Protein AF-A0A9W6CSR5-F1 (afdb_monomer_lite)

Secondary structure (DSSP, 8-state):
-PPPPPS--TT--PPPPP-----------------PPP-------PPPS--TTGGG---------HHHHHHHHHHHHHHT--HHHHHHHHHHHHHHHTTPPPHHHHHHHHT-

Foldseek 3Di:
DDDDDDPDDPPPPDDDDDDDDDDDDDDDDDDDDDDDPDPPDPPPPPDDDDDDPCPPPDDDDDDDDPVVVVVLVVVCVVVVHDSVVVVLVVVQCVQVVVVHDGPVVVVVVVVD

Organism: Xanthobacter flavus (NCBI:txid281)

pLDDT: mean 73.79, std 20.31, range [41.03, 98.19]

Sequence (112 aa):
MSRRPSIFDASDFATVPQKAPAAQKTKPVPAPAPVLPAAEDARVVESAAPAKGEGDMFRTSLYLPHAVHDVLREIAHVERKKVHDLLREGIDHVLTSRLHPSIDEITRKDKA

Radius of gyration: 28.21 Å; chains: 1; bounding box: 74×70×40 Å

Structure (mmCIF, N/CA/C/O backbone):
data_AF-A0A9W6CSR5-F1
#
_entry.id   AF-A0A9W6CSR5-F1
#
loop_
_atom_site.group_PDB
_atom_site.id
_atom_site.type_symbol
_atom_site.label_atom_id
_atom_site.label_alt_id
_atom_site.label_comp_id
_atom_site.label_asym_id
_atom_site.label_entity_id
_atom_site.label_seq_id
_atom_site.pdbx_PDB_ins_code
_atom_site.Cartn_x
_atom_site.Cartn_y
_atom_site.Cartn_z
_atom_site.occupancy
_atom_site.B_iso_or_equiv
_atom_site.auth_seq_id
_atom_site.auth_comp_id
_atom_site.auth_asym_id
_atom_site.auth_atom_id
_atom_site.pdbx_PDB_model_num
ATOM 1 N N . MET A 1 1 ? -17.804 -36.191 21.929 1.00 41.03 1 MET A N 1
ATOM 2 C CA . MET A 1 1 ? -17.081 -35.026 21.373 1.00 41.03 1 MET A CA 1
ATOM 3 C C . MET A 1 1 ? -18.109 -34.029 20.866 1.00 41.03 1 MET A C 1
ATOM 5 O O . MET A 1 1 ? -18.982 -34.397 20.090 1.00 41.03 1 MET A O 1
ATOM 9 N N . SER A 1 2 ? -18.076 -32.832 21.445 1.00 51.03 2 SER A N 1
ATOM 10 C CA . SER A 1 2 ? -19.133 -31.820 21.464 1.00 51.03 2 SER A CA 1
ATOM 11 C C . SER A 1 2 ? -19.460 -31.218 20.095 1.00 51.03 2 SER A C 1
ATOM 13 O O . SER A 1 2 ? -18.566 -30.762 19.386 1.00 51.03 2 SER A O 1
ATOM 15 N N . ARG A 1 3 ? -20.755 -31.135 19.766 1.00 60.22 3 ARG A N 1
ATOM 16 C CA . ARG A 1 3 ? -21.269 -30.240 18.720 1.00 60.22 3 ARG A CA 1
ATOM 17 C C . ARG A 1 3 ? -21.298 -28.823 19.300 1.00 60.22 3 ARG A C 1
ATOM 19 O O . ARG A 1 3 ? -21.878 -28.617 20.362 1.00 60.22 3 ARG A O 1
ATOM 26 N N . ARG A 1 4 ? -20.636 -27.865 18.647 1.00 6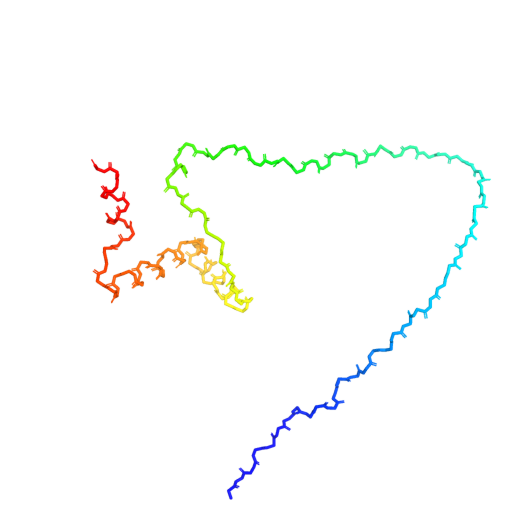1.66 4 ARG A N 1
ATOM 27 C CA . ARG A 1 4 ? -20.729 -26.439 19.003 1.00 61.66 4 ARG A CA 1
ATOM 28 C C . ARG A 1 4 ? -22.140 -25.940 18.645 1.00 61.66 4 ARG A C 1
ATOM 30 O O . ARG A 1 4 ? -22.545 -26.172 17.508 1.00 61.66 4 ARG A O 1
ATOM 37 N N . PRO A 1 5 ? -22.887 -25.285 19.549 1.00 60.12 5 PRO A N 1
ATOM 38 C CA . PRO A 1 5 ? -24.170 -24.689 19.194 1.00 60.12 5 PRO A CA 1
ATOM 39 C C . PRO A 1 5 ? -23.940 -23.430 18.343 1.00 60.12 5 PRO A C 1
ATOM 41 O O . PRO A 1 5 ? -23.224 -22.517 18.754 1.00 60.12 5 PRO A O 1
ATOM 44 N N . SER A 1 6 ? -24.513 -23.404 17.137 1.00 65.88 6 SER A N 1
ATOM 45 C CA . SER A 1 6 ? -24.610 -22.214 16.287 1.00 65.88 6 SER A CA 1
ATOM 46 C C . SER A 1 6 ? -25.660 -21.272 16.870 1.00 65.88 6 SER A C 1
ATOM 48 O O . SER A 1 6 ? -26.807 -21.668 17.049 1.00 65.88 6 SER A O 1
ATOM 50 N N . ILE A 1 7 ? -25.264 -20.036 17.171 1.00 63.94 7 ILE A N 1
ATOM 51 C CA . ILE A 1 7 ? -26.121 -19.036 17.826 1.00 63.94 7 ILE A CA 1
ATOM 52 C C . ILE A 1 7 ? -26.993 -18.238 16.842 1.00 63.94 7 ILE A C 1
ATOM 54 O O . ILE A 1 7 ? -27.848 -17.475 17.269 1.00 63.94 7 ILE A O 1
ATOM 58 N N . PHE A 1 8 ? -26.798 -18.433 15.537 1.00 50.62 8 PHE A N 1
ATOM 59 C CA . PHE A 1 8 ? -27.626 -17.844 14.489 1.00 50.62 8 PHE A CA 1
ATOM 60 C C . PHE A 1 8 ? -28.406 -18.956 13.797 1.00 50.62 8 PHE A C 1
ATOM 62 O O . PHE A 1 8 ? -27.830 -19.758 13.060 1.00 50.62 8 PHE A O 1
ATOM 69 N N . ASP A 1 9 ? -29.700 -19.020 14.093 1.00 59.94 9 ASP A N 1
ATOM 70 C CA . ASP A 1 9 ? -30.658 -19.859 13.387 1.00 59.94 9 ASP A CA 1
ATOM 71 C C . ASP A 1 9 ? -31.163 -19.100 12.151 1.00 59.94 9 ASP A C 1
ATOM 73 O O . ASP A 1 9 ? -31.376 -17.888 12.190 1.00 59.94 9 ASP A O 1
ATOM 77 N N . ALA A 1 10 ? -31.344 -19.793 11.028 1.00 59.97 10 ALA A N 1
ATOM 78 C CA . ALA A 1 10 ? -31.695 -19.198 9.731 1.00 59.97 10 ALA A CA 1
ATOM 79 C C . ALA A 1 10 ? -33.152 -18.678 9.652 1.00 59.97 10 ALA A C 1
ATOM 81 O O . ALA A 1 10 ? -33.674 -18.438 8.563 1.00 59.97 10 ALA A O 1
ATOM 82 N N . SER A 1 11 ? -33.796 -18.499 10.804 1.00 59.66 11 SER A N 1
ATOM 83 C CA . SER A 1 11 ? -35.218 -18.197 10.976 1.00 59.66 11 SER A CA 1
ATOM 84 C C . SER A 1 11 ? -35.491 -16.724 11.325 1.00 59.66 11 SER A C 1
ATOM 86 O O . SER A 1 11 ? -36.644 -16.303 11.298 1.00 59.66 11 SER A O 1
ATOM 88 N N . ASP A 1 12 ? -34.456 -15.924 11.614 1.00 59.22 12 ASP A N 1
ATOM 89 C CA . ASP A 1 12 ? -34.599 -14.527 12.072 1.00 59.22 12 ASP A CA 1
ATOM 90 C C . ASP A 1 12 ? -34.800 -13.488 10.951 1.00 59.22 12 ASP A C 1
ATOM 92 O O . ASP A 1 12 ? -35.043 -12.308 11.219 1.00 59.22 12 ASP A O 1
ATOM 96 N N . PHE A 1 13 ? -34.746 -13.884 9.676 1.00 55.88 13 PHE A N 1
ATOM 97 C CA . PHE A 1 13 ? -35.050 -12.962 8.580 1.00 55.88 13 PHE A CA 1
ATOM 98 C C . PHE A 1 13 ? -36.563 -12.839 8.387 1.00 55.88 13 PHE A C 1
ATOM 100 O O . PHE A 1 13 ? -37.183 -13.532 7.579 1.00 55.88 13 PHE A O 1
ATOM 107 N N . ALA A 1 14 ? -37.159 -11.912 9.136 1.00 51.59 14 ALA A N 1
ATOM 108 C CA . ALA A 1 14 ? -38.523 -11.461 8.916 1.00 51.59 14 ALA A CA 1
ATOM 109 C C . ALA A 1 14 ? -38.711 -11.008 7.454 1.00 51.59 14 ALA A C 1
ATOM 111 O O . ALA A 1 14 ? -38.059 -10.086 6.962 1.00 51.59 14 ALA A O 1
ATOM 112 N N . THR A 1 15 ? -39.633 -11.677 6.762 1.00 54.03 15 THR A N 1
ATOM 113 C CA . THR A 1 15 ? -40.110 -11.316 5.424 1.00 54.03 15 THR A CA 1
ATOM 114 C C . THR A 1 15 ? -40.771 -9.938 5.464 1.00 54.03 15 THR A C 1
ATOM 116 O O . THR A 1 15 ? -41.778 -9.744 6.143 1.00 54.03 15 THR A O 1
ATOM 119 N N . VAL A 1 16 ? -40.227 -8.982 4.710 1.00 59.47 16 VAL A N 1
ATOM 120 C CA . VAL A 1 16 ? -40.882 -7.691 4.457 1.00 59.47 16 VAL A CA 1
ATOM 121 C C . VAL A 1 16 ? -41.947 -7.895 3.370 1.00 59.47 16 VAL A C 1
ATOM 123 O O . VAL A 1 16 ? -41.612 -8.383 2.289 1.00 59.47 16 VAL A O 1
ATOM 126 N N . PRO A 1 17 ? -43.224 -7.536 3.597 1.00 49.69 17 PRO A N 1
ATOM 127 C CA . PRO A 1 17 ? -44.255 -7.683 2.578 1.00 49.69 17 PRO A CA 1
ATOM 128 C C . PRO A 1 17 ? -44.126 -6.596 1.499 1.00 49.69 17 PRO A C 1
ATOM 130 O O . PRO A 1 17 ? -44.117 -5.399 1.793 1.00 49.69 17 PRO A O 1
ATOM 133 N N . GLN A 1 18 ? -44.077 -7.011 0.230 1.00 55.56 18 GLN A N 1
ATOM 134 C CA . GLN A 1 18 ? -44.297 -6.118 -0.910 1.00 55.56 18 GLN A CA 1
ATOM 135 C C . GLN A 1 18 ? -45.738 -5.595 -0.902 1.00 55.56 18 GLN A C 1
ATOM 137 O O . GLN A 1 18 ? -46.688 -6.374 -0.829 1.00 55.56 18 GLN A O 1
ATOM 142 N N . LYS A 1 19 ? -45.903 -4.280 -1.083 1.00 43.44 19 LYS A N 1
ATOM 143 C CA . LYS A 1 19 ? -47.181 -3.663 -1.452 1.00 43.44 19 LYS A CA 1
ATOM 144 C C . LYS A 1 19 ? -46.993 -2.721 -2.643 1.00 43.44 19 LYS A C 1
ATOM 146 O O . LYS A 1 19 ? -46.382 -1.667 -2.523 1.00 43.44 19 LYS A O 1
ATOM 151 N N . ALA A 1 20 ? -47.592 -3.097 -3.764 1.00 48.81 20 ALA A N 1
ATOM 152 C CA . ALA A 1 20 ? -48.073 -2.219 -4.835 1.00 48.81 20 ALA A CA 1
ATOM 153 C C . ALA A 1 20 ? -49.594 -2.492 -4.975 1.00 48.81 20 ALA A C 1
ATOM 155 O O . ALA A 1 20 ? -50.005 -3.553 -4.495 1.00 48.81 20 ALA A O 1
ATOM 156 N N . PRO A 1 21 ? -50.463 -1.655 -5.598 1.00 53.06 21 PRO A N 1
ATOM 157 C CA . PRO A 1 21 ? -50.227 -0.499 -6.480 1.00 53.06 21 PRO A CA 1
ATOM 158 C C . PRO A 1 21 ? -51.201 0.704 -6.232 1.00 53.06 21 PRO A C 1
ATOM 160 O O . PRO A 1 21 ? -51.940 0.721 -5.252 1.00 53.06 21 PRO A O 1
ATOM 163 N N . ALA A 1 22 ? -51.230 1.656 -7.184 1.00 42.12 22 ALA A N 1
ATOM 164 C CA . ALA A 1 22 ? -52.400 2.405 -7.702 1.00 42.12 22 ALA A CA 1
ATOM 165 C C . ALA A 1 22 ? -52.403 3.950 -7.589 1.00 42.12 22 ALA A C 1
ATOM 167 O O . ALA A 1 22 ? -52.197 4.555 -6.543 1.00 42.12 22 ALA A O 1
ATOM 168 N N . ALA A 1 23 ? -52.687 4.546 -8.752 1.00 49.84 23 ALA A N 1
ATOM 169 C CA . ALA A 1 23 ? -52.757 5.954 -9.123 1.00 49.84 23 ALA A CA 1
ATOM 170 C C . ALA A 1 23 ? -53.810 6.796 -8.385 1.00 49.84 23 ALA A C 1
ATOM 172 O O . ALA A 1 23 ? -54.874 6.285 -8.052 1.00 49.84 23 ALA A O 1
ATOM 173 N N . GLN A 1 24 ? -53.586 8.117 -8.323 1.00 49.22 24 GLN A N 1
ATOM 174 C CA . GLN A 1 24 ? -54.645 9.131 -8.235 1.00 49.22 24 GLN A CA 1
ATOM 175 C C . GLN A 1 24 ? -54.258 10.403 -9.021 1.00 49.22 24 GLN A C 1
ATOM 177 O O . GLN A 1 24 ? -53.230 11.030 -8.776 1.00 49.22 24 GLN A O 1
ATOM 182 N N . LYS A 1 25 ? -55.096 10.744 -10.012 1.00 49.12 25 LYS A N 1
ATOM 183 C CA . LYS A 1 25 ? -55.144 12.017 -10.756 1.00 49.12 25 LYS A CA 1
ATOM 184 C C . LYS A 1 25 ? -55.973 13.037 -9.956 1.00 49.12 25 LYS A C 1
ATOM 186 O O . LYS A 1 25 ? -56.964 12.605 -9.389 1.00 49.12 25 LYS A O 1
ATOM 191 N N . THR A 1 26 ? -55.632 14.336 -10.019 1.00 41.72 26 THR A N 1
ATOM 192 C CA . THR A 1 26 ? -56.475 15.502 -10.438 1.00 41.72 26 THR A CA 1
ATOM 193 C C . THR A 1 26 ? -55.930 16.839 -9.896 1.00 41.72 26 THR A C 1
ATOM 195 O O . THR A 1 26 ? -55.694 16.969 -8.701 1.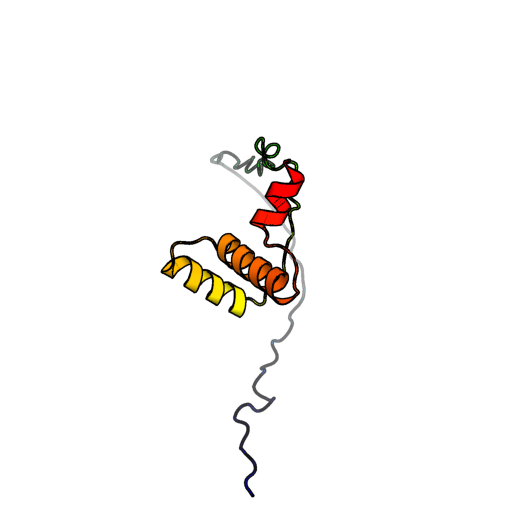00 41.72 26 THR A O 1
ATOM 198 N N . LYS A 1 27 ? -55.773 17.845 -10.776 1.00 46.44 27 LYS A N 1
ATOM 199 C CA . LYS A 1 27 ? -55.652 19.292 -10.453 1.00 46.44 27 LYS A CA 1
ATOM 200 C C . LYS A 1 27 ? -57.061 19.884 -10.190 1.00 46.44 27 LYS A C 1
ATOM 202 O O . LYS A 1 27 ? -58.009 19.311 -10.729 1.00 46.44 27 LYS A O 1
ATOM 207 N N . PRO A 1 28 ? -57.230 21.004 -9.445 1.00 42.84 28 PRO A N 1
ATOM 208 C CA . PRO A 1 28 ? -57.172 22.353 -10.049 1.00 42.84 28 PRO A CA 1
ATOM 209 C C . PRO A 1 28 ? -56.547 23.469 -9.161 1.00 42.84 28 PRO A C 1
ATOM 211 O O . PRO A 1 28 ? -56.230 23.271 -7.997 1.00 42.84 28 PRO A O 1
ATOM 214 N N . VAL A 1 29 ? -56.342 24.634 -9.787 1.00 51.91 29 VAL A N 1
ATOM 215 C CA . VAL A 1 29 ? -55.588 25.870 -9.426 1.00 51.91 29 VAL A CA 1
ATOM 216 C C . VAL A 1 29 ? -56.595 26.952 -8.921 1.00 51.91 29 VAL A C 1
ATOM 218 O O . VAL A 1 29 ? -57.734 26.863 -9.388 1.00 51.91 29 VAL A O 1
ATOM 221 N N . PRO A 1 30 ? -56.299 27.927 -8.003 1.00 54.12 30 PRO A N 1
ATOM 222 C CA . PRO A 1 30 ? -55.574 29.181 -8.323 1.00 54.12 30 PRO A CA 1
ATOM 223 C C . PRO A 1 30 ? -54.620 29.797 -7.258 1.00 54.12 30 PRO A C 1
ATOM 225 O O . PRO A 1 30 ? -54.612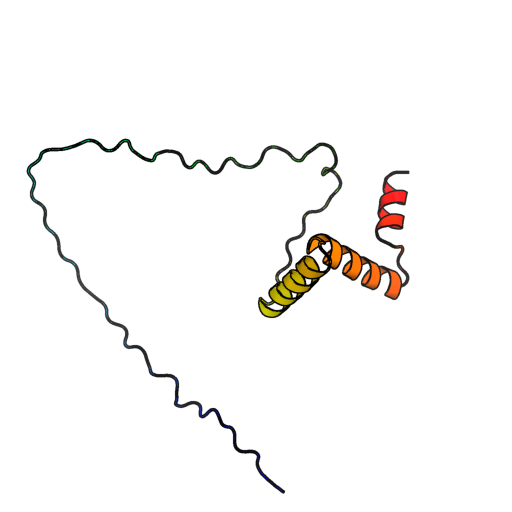 29.433 -6.091 1.00 54.12 30 PRO A O 1
ATOM 228 N N . ALA A 1 31 ? -53.794 30.719 -7.777 1.00 52.34 31 ALA A N 1
ATOM 229 C CA . ALA A 1 31 ? -52.597 31.457 -7.307 1.00 52.34 31 ALA A CA 1
ATOM 230 C C . ALA A 1 31 ? -52.810 32.404 -6.073 1.00 52.34 31 ALA A C 1
ATOM 232 O O . ALA A 1 31 ? -53.971 32.555 -5.699 1.00 52.34 31 ALA A O 1
ATOM 233 N N . PRO A 1 32 ? -51.794 33.094 -5.457 1.00 52.66 32 PRO A N 1
ATOM 234 C CA . PRO A 1 32 ? -50.559 33.658 -6.044 1.00 52.66 32 PRO A CA 1
ATOM 235 C C . PRO A 1 32 ? -49.219 33.465 -5.279 1.00 52.66 32 PRO A C 1
ATOM 237 O O . PRO A 1 32 ? -49.160 33.006 -4.146 1.00 52.66 32 PRO A O 1
ATOM 240 N N . ALA A 1 33 ? -48.135 33.802 -5.989 1.00 54.59 33 ALA A N 1
ATOM 241 C CA . ALA A 1 33 ? -46.710 33.569 -5.722 1.00 54.59 33 ALA A CA 1
ATOM 242 C C . ALA A 1 33 ? -46.116 34.267 -4.472 1.00 54.59 33 ALA A C 1
ATOM 244 O O . ALA A 1 33 ? -46.641 35.280 -4.013 1.00 54.59 33 ALA A O 1
ATOM 245 N N . PRO A 1 34 ? -44.946 33.793 -3.998 1.00 52.44 34 PRO A N 1
ATOM 246 C CA . PRO A 1 34 ? -43.716 34.507 -4.358 1.00 52.44 34 PRO A CA 1
ATOM 247 C C . PRO A 1 34 ? -42.693 33.611 -5.075 1.00 52.44 34 PRO A C 1
ATOM 249 O O . PRO A 1 34 ? -42.457 32.460 -4.716 1.00 52.44 34 PRO A O 1
ATOM 252 N N . VAL A 1 35 ? -42.098 34.175 -6.124 1.00 57.72 35 VAL A N 1
ATOM 253 C CA . VAL A 1 35 ? -40.995 33.627 -6.919 1.00 57.72 35 VAL A CA 1
ATOM 254 C C . VAL A 1 35 ? -39.777 33.347 -6.035 1.00 57.72 35 VAL A C 1
ATOM 256 O O . VAL A 1 35 ? -39.143 34.268 -5.527 1.00 57.72 35 VAL A O 1
ATOM 259 N N . LEU A 1 36 ? -39.436 32.069 -5.880 1.00 55.28 36 LEU A N 1
ATOM 260 C CA . LEU A 1 36 ? -38.104 31.645 -5.460 1.00 55.28 36 LEU A CA 1
ATOM 261 C C . LEU A 1 36 ? -37.220 31.618 -6.716 1.00 55.28 36 LEU A C 1
ATOM 263 O O . LEU A 1 36 ? -37.654 31.048 -7.722 1.00 55.28 36 LEU A O 1
ATOM 267 N N . PRO A 1 37 ? -36.019 32.225 -6.709 1.00 48.59 37 PRO A N 1
ATOM 268 C CA . PRO A 1 37 ? -35.102 32.082 -7.827 1.00 48.59 37 PRO A CA 1
ATOM 269 C C . PRO A 1 37 ? -34.735 30.605 -7.964 1.00 48.59 37 PRO A C 1
ATOM 271 O O . PRO A 1 37 ? -34.339 29.948 -7.000 1.00 48.59 37 PRO A O 1
ATOM 274 N N . ALA A 1 38 ? -34.939 30.097 -9.175 1.00 45.12 38 ALA A N 1
ATOM 275 C CA . ALA A 1 38 ? -34.594 28.755 -9.582 1.00 45.12 38 ALA A CA 1
ATOM 276 C C . ALA A 1 38 ? -33.131 28.463 -9.220 1.00 45.12 38 ALA A C 1
ATOM 278 O O . ALA A 1 38 ? -32.219 29.175 -9.638 1.00 45.12 38 ALA A O 1
ATOM 279 N N . ALA A 1 39 ? -32.920 27.413 -8.428 1.00 56.81 39 ALA A N 1
ATOM 280 C CA . ALA A 1 39 ? -31.619 26.787 -8.256 1.00 56.81 39 ALA A CA 1
ATOM 281 C C . ALA A 1 39 ? -31.292 26.017 -9.545 1.00 56.81 39 ALA A C 1
ATOM 283 O O . ALA A 1 39 ? -31.376 24.792 -9.598 1.00 56.81 39 ALA A O 1
ATOM 284 N N . GLU A 1 40 ? -31.003 26.758 -10.609 1.00 52.56 40 GLU A N 1
ATOM 285 C CA . GLU A 1 40 ? -30.411 26.233 -11.829 1.00 52.56 40 GLU A CA 1
ATOM 286 C C . GLU A 1 40 ? -28.891 26.411 -11.754 1.00 52.56 40 GLU A C 1
ATOM 288 O O . GLU A 1 40 ? -28.383 27.420 -11.272 1.00 52.56 40 GLU A O 1
ATOM 293 N N . ASP A 1 41 ? -28.187 25.390 -12.238 1.00 57.16 41 ASP A N 1
ATOM 294 C CA . ASP A 1 41 ? -26.735 25.307 -12.401 1.00 57.16 41 ASP A CA 1
ATOM 295 C C . ASP A 1 41 ? -25.880 25.025 -11.151 1.00 57.16 41 ASP A C 1
ATOM 297 O O . ASP A 1 41 ? -24.866 25.667 -10.887 1.00 57.16 41 ASP A O 1
ATOM 301 N N . ALA A 1 42 ? -26.144 23.886 -10.500 1.00 58.09 42 ALA A N 1
ATOM 302 C CA . ALA A 1 42 ? -25.041 23.057 -10.000 1.00 58.09 42 ALA A CA 1
ATOM 303 C C . ALA A 1 42 ? -24.420 22.279 -11.178 1.00 58.09 42 ALA A C 1
ATOM 305 O O . ALA A 1 42 ? -24.545 21.056 -11.272 1.00 58.09 42 ALA A O 1
ATOM 306 N N . ARG A 1 43 ? -23.778 22.985 -12.121 1.00 53.94 43 ARG A N 1
ATOM 307 C CA . ARG A 1 43 ? -22.928 22.315 -13.114 1.00 53.94 43 ARG A CA 1
ATOM 308 C C . ARG A 1 43 ? -21.735 21.747 -12.368 1.00 53.94 43 ARG A C 1
ATOM 310 O O . ARG A 1 43 ? -20.919 22.494 -11.832 1.00 53.94 43 ARG A O 1
ATOM 317 N N . VAL A 1 44 ? -21.637 20.423 -12.342 1.00 58.19 44 VAL A N 1
ATOM 318 C CA . VAL A 1 44 ? -20.381 19.748 -12.028 1.00 58.19 44 VAL A CA 1
ATOM 319 C C . VAL A 1 44 ? -19.393 20.208 -13.092 1.00 58.19 44 VAL A C 1
ATOM 321 O O . VAL A 1 44 ? -19.490 19.815 -14.252 1.00 58.19 44 VAL A O 1
ATOM 324 N N . VAL A 1 45 ? -18.503 21.123 -12.710 1.00 57.59 45 VAL A N 1
ATOM 325 C CA . VAL A 1 45 ? -17.390 21.547 -13.552 1.00 57.59 45 VAL A CA 1
ATOM 326 C C . VAL A 1 45 ? -16.516 20.316 -13.742 1.00 57.59 45 VAL A C 1
ATOM 328 O O . VAL A 1 45 ? -15.849 19.862 -12.810 1.00 57.59 45 VAL A O 1
ATOM 331 N N . GLU A 1 46 ? -16.581 19.738 -14.937 1.00 64.12 46 GLU A N 1
ATOM 332 C CA . GLU A 1 46 ? -15.663 18.694 -15.365 1.00 64.12 46 GLU A CA 1
ATOM 333 C C . GLU A 1 46 ? -14.245 19.245 -15.192 1.00 64.12 46 GLU A C 1
ATOM 335 O O . GLU A 1 46 ? -13.906 20.322 -15.690 1.00 64.12 46 GLU A O 1
ATOM 340 N N . SER A 1 47 ? -13.469 18.584 -14.333 1.00 60.22 47 SER A N 1
ATOM 341 C CA . SER A 1 47 ? -12.194 19.118 -13.870 1.00 60.22 47 SER A CA 1
ATOM 342 C C . SER A 1 47 ? -11.253 19.301 -15.057 1.00 60.22 47 SER A C 1
ATOM 344 O O . SER A 1 47 ? -11.043 18.380 -15.843 1.00 60.22 47 SER A O 1
ATOM 346 N N . ALA A 1 48 ? -10.726 20.521 -15.173 1.00 62.84 48 ALA A N 1
ATOM 347 C CA . ALA A 1 48 ? -9.819 20.948 -16.224 1.00 62.84 48 ALA A CA 1
ATOM 348 C C . ALA A 1 48 ? -8.617 20.003 -16.374 1.00 62.84 48 ALA A C 1
ATOM 350 O O . ALA A 1 48 ? -8.207 19.342 -15.419 1.00 62.84 48 ALA A O 1
ATOM 351 N N . ALA A 1 49 ? -8.077 19.979 -17.596 1.00 66.62 49 ALA A N 1
ATOM 352 C CA . ALA A 1 49 ? -6.962 19.153 -18.045 1.00 66.62 49 ALA A CA 1
ATOM 353 C C . ALA A 1 49 ? -5.863 18.955 -16.979 1.00 66.62 49 ALA A C 1
ATOM 355 O O . ALA A 1 49 ? -5.545 19.899 -16.246 1.00 66.62 49 ALA A O 1
ATOM 356 N N . PRO A 1 50 ? -5.264 17.749 -16.914 1.00 57.16 50 PRO A N 1
ATOM 357 C CA . PRO A 1 50 ? -4.313 17.394 -15.873 1.00 57.16 50 PRO A CA 1
ATOM 358 C C . PRO A 1 50 ? -3.186 18.421 -15.753 1.00 57.16 50 PRO A C 1
ATOM 360 O O . PRO A 1 50 ? -2.635 18.889 -16.754 1.00 57.16 50 PRO A O 1
ATOM 363 N N . ALA A 1 51 ? -2.828 18.750 -14.511 1.00 62.41 51 ALA A N 1
ATOM 364 C CA . ALA A 1 51 ? -1.702 19.623 -14.224 1.00 62.41 51 ALA A CA 1
ATOM 365 C C . ALA A 1 51 ? -0.427 19.085 -14.901 1.00 62.41 51 ALA A C 1
ATOM 367 O O . ALA A 1 51 ? -0.200 17.876 -14.992 1.00 62.41 51 ALA A O 1
ATOM 368 N N . LYS A 1 52 ? 0.404 20.005 -15.403 1.00 53.34 52 LYS A N 1
ATOM 369 C CA . LYS A 1 52 ? 1.635 19.716 -16.151 1.00 53.34 52 LYS A CA 1
ATOM 370 C C . LYS A 1 52 ? 2.559 18.805 -15.325 1.00 53.34 52 LYS A C 1
ATOM 372 O O . LYS A 1 52 ? 3.249 19.279 -14.430 1.00 53.34 52 LYS A O 1
ATOM 377 N N . GLY A 1 53 ? 2.539 17.505 -15.624 1.00 57.31 53 GLY A N 1
ATOM 378 C CA . GLY A 1 53 ? 3.259 16.463 -14.880 1.00 57.31 53 GLY A CA 1
ATOM 379 C C . GLY A 1 53 ? 2.493 15.142 -14.728 1.00 57.31 53 GLY A C 1
ATOM 380 O O . GLY A 1 53 ? 3.122 14.113 -14.517 1.00 57.31 53 GLY A O 1
ATOM 381 N N . GLU A 1 54 ? 1.168 15.144 -14.904 1.00 55.56 54 GLU A N 1
ATOM 382 C CA . GLU A 1 54 ? 0.335 13.924 -14.859 1.00 55.56 54 GLU A CA 1
ATOM 383 C C . GLU A 1 54 ? 0.378 13.101 -16.161 1.00 55.56 54 GLU A C 1
ATOM 385 O O . GLU A 1 54 ? -0.186 12.014 -16.225 1.00 55.56 54 GLU A O 1
ATOM 390 N N . GLY A 1 55 ? 0.998 13.625 -17.225 1.00 57.44 55 GLY A N 1
ATOM 391 C CA . GLY A 1 55 ? 0.944 13.025 -18.566 1.00 57.44 55 GLY A CA 1
ATOM 392 C C . GLY A 1 55 ? 1.558 11.626 -18.669 1.00 57.44 55 GLY A C 1
ATOM 393 O O . GLY A 1 55 ? 1.324 10.947 -19.661 1.00 57.44 55 GLY A O 1
ATOM 394 N N . ASP A 1 56 ? 2.302 11.208 -17.645 1.00 70.69 56 ASP A N 1
ATOM 395 C CA . ASP A 1 56 ? 2.984 9.915 -17.564 1.00 70.69 56 ASP A CA 1
ATOM 396 C C . ASP A 1 56 ? 2.471 9.043 -16.397 1.00 70.69 56 ASP A C 1
ATOM 398 O O . ASP A 1 56 ? 3.097 8.066 -15.999 1.00 70.69 56 ASP A O 1
ATOM 402 N N . MET A 1 57 ? 1.331 9.404 -15.792 1.00 77.19 57 MET A N 1
ATOM 403 C CA . MET A 1 57 ? 0.705 8.607 -14.734 1.00 77.19 57 MET A CA 1
ATOM 404 C C . MET A 1 57 ? -0.534 7.876 -15.243 1.00 77.19 57 MET A C 1
ATOM 406 O O . MET A 1 57 ? -1.484 8.474 -15.747 1.00 77.19 57 MET A O 1
ATOM 410 N N . PHE A 1 58 ? -0.556 6.558 -15.043 1.00 84.62 58 PHE A N 1
ATOM 411 C CA . PHE A 1 58 ? -1.721 5.738 -15.349 1.00 84.62 58 PHE A CA 1
ATOM 412 C C . PHE A 1 58 ? -2.695 5.705 -14.162 1.00 84.62 58 PHE A C 1
ATOM 414 O O . PHE A 1 58 ? -2.424 5.102 -13.119 1.00 84.62 58 PHE A O 1
ATOM 421 N N . ARG A 1 59 ? -3.864 6.339 -14.314 1.00 87.62 59 ARG A N 1
ATOM 422 C CA . ARG A 1 59 ? -4.910 6.343 -13.283 1.00 87.62 59 ARG A CA 1
ATOM 423 C C . ARG A 1 59 ? -5.608 4.986 -13.225 1.00 87.62 59 ARG A C 1
ATOM 425 O O . ARG A 1 59 ? -6.334 4.615 -14.141 1.00 87.62 59 ARG A O 1
ATOM 432 N N . THR A 1 60 ? -5.457 4.295 -12.099 1.00 88.06 60 THR A N 1
ATOM 433 C CA . THR A 1 60 ? -6.131 3.014 -11.842 1.00 88.06 60 THR A CA 1
ATOM 434 C C . THR A 1 60 ? -7.151 3.155 -10.718 1.00 88.06 60 THR A C 1
ATOM 436 O O . THR A 1 60 ? -6.858 3.734 -9.672 1.00 88.06 60 THR A O 1
ATOM 439 N N . SER A 1 61 ? -8.351 2.611 -10.920 1.00 89.19 61 SER A N 1
ATOM 440 C CA . SER A 1 61 ? -9.367 2.457 -9.873 1.00 89.19 61 SER A CA 1
ATOM 441 C C . SER A 1 61 ? -9.332 1.031 -9.326 1.00 89.19 61 SER A C 1
ATOM 443 O O . SER A 1 61 ? -9.366 0.076 -10.096 1.00 89.19 61 SER A O 1
ATOM 445 N N . LEU A 1 62 ? -9.273 0.890 -8.000 1.00 91.69 62 LEU A N 1
ATOM 446 C CA . LEU A 1 62 ? -9.261 -0.399 -7.310 1.00 91.69 62 LEU A CA 1
ATOM 447 C C . LEU A 1 62 ? -10.512 -0.532 -6.438 1.00 91.69 62 LEU A C 1
ATOM 449 O O . LEU A 1 62 ? -10.858 0.392 -5.702 1.00 91.69 62 LEU A O 1
ATOM 453 N N . TYR A 1 63 ? -11.165 -1.690 -6.497 1.00 94.69 63 TYR A N 1
ATOM 454 C CA . TYR A 1 63 ? -12.267 -2.025 -5.601 1.00 94.69 63 TYR A CA 1
ATOM 455 C C . TYR A 1 63 ? -11.724 -2.754 -4.378 1.00 94.69 63 TYR A C 1
ATOM 457 O O . TYR A 1 63 ? -11.093 -3.803 -4.498 1.00 94.69 63 TYR A O 1
ATOM 465 N N . LEU A 1 64 ? -11.986 -2.195 -3.200 1.00 94.81 64 LEU A N 1
ATOM 466 C CA . LEU A 1 64 ? -11.606 -2.772 -1.918 1.00 94.81 64 LEU A CA 1
ATOM 467 C C . LEU A 1 64 ? -12.866 -3.075 -1.103 1.00 94.81 64 LEU A C 1
ATOM 469 O O . LEU A 1 64 ? -13.817 -2.290 -1.149 1.00 94.81 64 LEU A O 1
ATOM 473 N N . PRO A 1 65 ? -12.888 -4.167 -0.320 1.00 97.81 65 PRO A N 1
ATOM 474 C CA . PRO A 1 65 ? -13.915 -4.355 0.694 1.00 97.81 65 PRO A CA 1
ATOM 475 C C . PRO A 1 65 ? -13.949 -3.157 1.649 1.00 97.81 65 PRO A C 1
ATOM 477 O O . PRO A 1 65 ? -12.897 -2.666 2.063 1.00 97.81 65 PRO A O 1
ATOM 480 N N . HIS A 1 66 ? -15.147 -2.723 2.046 1.00 97.44 66 HIS A N 1
ATOM 481 C CA . HIS A 1 66 ? -15.323 -1.554 2.919 1.00 97.44 66 HIS A CA 1
ATOM 482 C C . HIS A 1 66 ? -14.492 -1.642 4.206 1.00 97.44 66 HIS A C 1
ATOM 484 O O . HIS A 1 66 ? -13.795 -0.692 4.544 1.00 97.44 66 HIS A O 1
ATOM 490 N N . ALA A 1 67 ? -14.471 -2.815 4.848 1.00 97.81 67 ALA A N 1
ATOM 491 C CA . ALA A 1 67 ? -13.689 -3.042 6.063 1.00 97.81 67 ALA A CA 1
ATOM 492 C C . ALA A 1 67 ? -12.181 -2.790 5.866 1.00 97.81 67 ALA A C 1
ATOM 494 O O . ALA A 1 67 ? -11.529 -2.238 6.744 1.00 97.81 67 ALA A O 1
ATOM 495 N N . VAL A 1 68 ? -11.624 -3.147 4.702 1.00 97.50 68 VAL A N 1
ATOM 496 C CA . VAL A 1 68 ? -10.206 -2.903 4.387 1.00 97.50 68 VAL A CA 1
ATOM 497 C C . VAL A 1 68 ? -9.957 -1.411 4.184 1.00 97.50 68 VAL A C 1
ATOM 499 O O . VAL A 1 68 ? -8.980 -0.871 4.696 1.00 97.50 68 VAL A O 1
ATOM 502 N N . HIS A 1 69 ? -10.854 -0.732 3.467 1.00 96.94 69 HIS A N 1
ATOM 503 C CA . HIS A 1 69 ? -10.756 0.709 3.253 1.00 96.94 69 HIS A CA 1
ATOM 504 C C . HIS A 1 69 ? -10.824 1.498 4.572 1.00 96.94 69 HIS A C 1
ATOM 506 O O . HIS A 1 69 ? -10.068 2.453 4.748 1.00 96.94 69 HIS A O 1
ATOM 512 N N . ASP A 1 70 ? -11.681 1.091 5.512 1.00 97.81 70 ASP A N 1
ATOM 513 C CA . ASP A 1 70 ? -11.797 1.752 6.815 1.00 97.81 70 ASP A CA 1
ATOM 514 C C . ASP A 1 70 ? -10.510 1.634 7.639 1.00 97.81 70 ASP A C 1
ATOM 516 O O . ASP A 1 70 ? -10.044 2.640 8.174 1.00 97.81 70 ASP A O 1
ATOM 520 N N . VAL A 1 71 ? -9.884 0.453 7.651 1.00 98.00 71 VAL A N 1
ATOM 521 C CA . VAL A 1 71 ? -8.587 0.236 8.314 1.00 98.00 71 VAL A CA 1
ATOM 522 C C . VAL A 1 71 ? -7.481 1.058 7.648 1.00 98.00 71 VAL A C 1
ATOM 524 O O . VAL A 1 71 ? -6.707 1.721 8.334 1.00 98.00 71 VAL A O 1
ATOM 527 N N . LEU A 1 72 ? -7.420 1.089 6.312 1.00 97.31 72 LEU A N 1
ATOM 528 C CA . LEU A 1 72 ? -6.445 1.922 5.596 1.00 97.31 72 LEU A CA 1
ATOM 529 C C . LEU A 1 72 ? -6.616 3.410 5.920 1.00 97.31 72 LEU A C 1
ATOM 531 O O . LEU A 1 72 ? -5.629 4.131 6.055 1.00 97.31 72 LEU A O 1
ATOM 535 N N . ARG A 1 73 ? -7.861 3.878 6.062 1.00 97.31 73 ARG A N 1
ATOM 536 C CA . ARG A 1 73 ? -8.152 5.264 6.442 1.00 97.31 73 ARG A CA 1
ATOM 537 C C . ARG A 1 73 ? -7.726 5.561 7.877 1.00 97.31 73 ARG A C 1
ATOM 539 O O . ARG A 1 73 ? -7.227 6.654 8.131 1.00 97.31 73 ARG A O 1
ATOM 546 N N . GLU A 1 74 ? -7.918 4.620 8.795 1.00 98.19 74 GLU A N 1
ATOM 547 C CA . GLU A 1 74 ? -7.454 4.746 10.178 1.00 98.19 74 GLU A CA 1
ATOM 548 C C . GLU A 1 74 ? -5.927 4.870 10.237 1.00 98.19 74 GLU A C 1
ATOM 550 O O . GLU A 1 74 ? -5.423 5.848 10.788 1.00 98.19 74 GLU A O 1
ATOM 555 N N . ILE A 1 75 ? -5.198 3.959 9.582 1.00 97.75 75 ILE A N 1
ATOM 556 C CA . ILE A 1 75 ? -3.727 3.995 9.504 1.00 97.75 75 ILE A CA 1
ATOM 557 C C . ILE A 1 75 ? -3.258 5.328 8.911 1.00 97.75 75 ILE A C 1
ATOM 559 O O . ILE A 1 75 ? -2.427 6.020 9.497 1.00 97.75 75 ILE A O 1
ATOM 563 N N . ALA A 1 76 ? -3.847 5.737 7.785 1.00 97.38 76 ALA A N 1
ATOM 564 C CA . ALA A 1 76 ? -3.526 6.999 7.127 1.00 97.38 76 ALA A CA 1
ATOM 565 C C . ALA A 1 76 ? -3.757 8.210 8.049 1.00 97.38 76 ALA A C 1
ATOM 567 O O . ALA A 1 76 ? -2.964 9.152 8.056 1.00 97.38 76 ALA A O 1
ATOM 568 N N . HIS A 1 77 ? -4.818 8.187 8.860 1.00 97.69 77 HIS A N 1
ATOM 569 C CA . HIS A 1 77 ? -5.103 9.252 9.815 1.00 97.69 77 HIS A CA 1
ATOM 570 C C . HIS A 1 77 ? -4.070 9.312 10.945 1.00 97.69 77 HIS A C 1
ATOM 572 O O . HIS A 1 77 ? -3.575 10.400 11.251 1.00 97.69 77 HIS A O 1
ATOM 578 N N . VAL A 1 78 ? -3.728 8.158 11.528 1.00 98.06 78 VAL A N 1
ATOM 579 C CA . VAL A 1 78 ? -2.748 8.039 12.618 1.00 98.06 78 VAL A CA 1
ATOM 580 C C . VAL A 1 78 ? -1.358 8.470 12.150 1.00 98.06 78 VAL A C 1
ATOM 582 O O . VAL A 1 78 ? -0.703 9.265 12.820 1.00 98.06 78 VAL A O 1
ATOM 585 N N . GLU A 1 79 ? -0.932 8.024 10.968 1.00 96.69 79 GLU A N 1
ATOM 586 C CA . GLU A 1 79 ? 0.375 8.364 10.391 1.00 96.69 79 GLU A CA 1
ATOM 587 C C . GLU A 1 79 ? 0.405 9.727 9.684 1.00 96.69 79 GLU A C 1
ATOM 589 O O . GLU A 1 79 ? 1.461 10.161 9.225 1.00 96.69 79 GLU A O 1
ATOM 594 N N . ARG A 1 80 ? -0.739 10.421 9.586 1.00 96.75 80 ARG A N 1
ATOM 595 C CA . ARG A 1 80 ? -0.898 11.689 8.846 1.00 96.75 80 ARG A CA 1
ATOM 596 C C . ARG A 1 80 ? -0.468 11.591 7.373 1.00 96.75 80 ARG A C 1
ATOM 598 O O . ARG A 1 80 ? -0.006 12.574 6.794 1.00 96.75 80 ARG A O 1
ATOM 605 N N . LYS A 1 81 ? -0.676 10.426 6.760 1.00 95.56 81 LYS A N 1
ATOM 606 C CA . LYS A 1 81 ? -0.409 10.136 5.343 1.00 95.56 81 LYS A CA 1
ATOM 607 C C . LYS A 1 81 ? -1.704 10.053 4.539 1.00 95.56 81 LYS A C 1
ATOM 609 O O . LYS A 1 81 ? -2.801 10.004 5.094 1.00 95.56 81 LYS A O 1
ATOM 614 N N . LYS A 1 82 ? -1.602 10.024 3.209 1.00 96.31 82 LYS A N 1
ATOM 615 C CA . LYS A 1 82 ? -2.745 9.689 2.349 1.00 96.31 82 LYS A CA 1
ATOM 616 C C . LYS A 1 82 ? -2.815 8.176 2.161 1.00 96.31 82 LYS A C 1
ATOM 618 O O . LYS A 1 82 ? -1.793 7.505 2.095 1.00 96.31 82 LYS A O 1
ATOM 623 N N . VAL A 1 83 ? -4.023 7.644 1.957 1.00 95.12 83 VAL A N 1
ATOM 624 C CA . VAL A 1 83 ? -4.217 6.225 1.585 1.00 95.12 83 VAL A CA 1
ATOM 625 C C . VAL A 1 83 ? -3.447 5.872 0.305 1.00 95.12 83 VAL A C 1
ATOM 627 O O . VAL A 1 83 ? -2.953 4.760 0.166 1.00 95.12 83 VAL A O 1
ATOM 630 N N . HIS A 1 84 ? -3.289 6.834 -0.609 1.00 94.00 84 HIS A N 1
ATOM 631 C CA . HIS A 1 84 ? -2.449 6.684 -1.798 1.00 94.00 84 HIS A CA 1
ATOM 632 C C . HIS A 1 84 ? -0.996 6.310 -1.464 1.00 94.00 84 HIS A C 1
ATOM 634 O O . HIS A 1 84 ? -0.443 5.426 -2.111 1.00 94.00 84 HIS A O 1
ATOM 640 N N . ASP A 1 85 ? -0.402 6.932 -0.443 1.00 95.00 85 ASP A N 1
ATOM 641 C CA . ASP A 1 85 ? 0.993 6.687 -0.064 1.00 95.00 85 ASP A CA 1
ATOM 642 C C . ASP A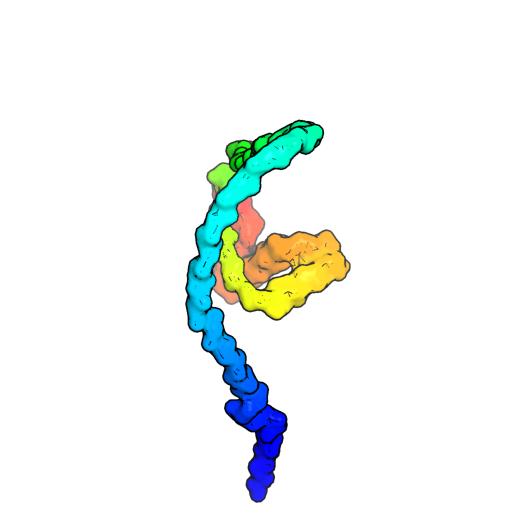 1 85 ? 1.152 5.266 0.499 1.00 95.00 85 ASP A C 1
ATOM 644 O O . ASP A 1 85 ? 2.073 4.553 0.118 1.00 95.00 85 ASP A O 1
ATOM 648 N N . LEU A 1 86 ? 0.183 4.806 1.301 1.00 96.38 86 LEU A N 1
ATOM 649 C CA . LEU A 1 86 ? 0.142 3.426 1.807 1.00 96.38 86 LEU A CA 1
ATOM 650 C C . LEU A 1 86 ? 0.008 2.398 0.675 1.00 96.38 86 LEU A C 1
ATOM 652 O O . LEU A 1 86 ? 0.645 1.346 0.694 1.00 96.38 86 LEU A O 1
ATOM 656 N N . LEU A 1 87 ? -0.813 2.696 -0.337 1.00 95.50 87 LEU A N 1
ATOM 657 C CA . LEU A 1 87 ? -0.926 1.841 -1.520 1.00 95.50 87 LEU A CA 1
ATOM 658 C C . LEU A 1 87 ? 0.392 1.805 -2.303 1.00 95.50 87 LEU A C 1
ATOM 660 O O . LEU A 1 87 ? 0.786 0.739 -2.769 1.00 95.50 87 LEU A O 1
ATOM 664 N N . ARG A 1 88 ? 1.089 2.941 -2.416 1.00 94.56 88 ARG A N 1
ATOM 665 C CA . ARG A 1 88 ? 2.407 3.024 -3.055 1.00 94.56 88 ARG A CA 1
ATOM 666 C C . ARG A 1 88 ? 3.443 2.176 -2.313 1.00 94.56 88 ARG A C 1
ATOM 668 O O . ARG A 1 88 ? 4.139 1.402 -2.961 1.00 94.56 88 ARG A O 1
ATOM 675 N N . GLU A 1 89 ? 3.496 2.264 -0.984 1.00 95.94 89 GLU A N 1
ATOM 676 C CA . GLU A 1 89 ? 4.358 1.425 -0.133 1.00 95.94 89 GLU A CA 1
ATOM 677 C C . GLU A 1 89 ? 4.063 -0.073 -0.347 1.00 95.94 89 GLU A C 1
ATOM 679 O O . GLU A 1 89 ? 4.968 -0.870 -0.591 1.00 95.94 89 GLU A O 1
ATOM 684 N N . GLY A 1 90 ? 2.783 -0.462 -0.352 1.00 95.62 90 GLY A N 1
ATOM 685 C CA . GLY A 1 90 ? 2.374 -1.844 -0.608 1.00 95.62 90 GLY A CA 1
ATOM 686 C C . GLY A 1 90 ? 2.773 -2.360 -1.997 1.00 95.62 90 GLY A C 1
ATOM 687 O O . GLY A 1 90 ? 3.227 -3.497 -2.123 1.00 95.62 90 GLY A O 1
ATOM 688 N N . ILE A 1 91 ? 2.639 -1.533 -3.039 1.00 95.69 91 ILE A N 1
ATOM 689 C CA . ILE A 1 91 ? 3.071 -1.883 -4.403 1.00 95.69 91 ILE A CA 1
ATOM 690 C C . ILE A 1 91 ? 4.592 -2.061 -4.450 1.00 95.69 91 ILE A C 1
ATOM 692 O O . ILE A 1 91 ? 5.069 -3.033 -5.036 1.00 95.69 91 ILE A O 1
ATOM 696 N N . ASP A 1 92 ? 5.346 -1.177 -3.800 1.00 96.44 92 ASP A N 1
ATOM 697 C CA . ASP A 1 92 ? 6.805 -1.263 -3.747 1.00 96.44 92 ASP A CA 1
ATOM 698 C C . ASP A 1 92 ? 7.277 -2.559 -3.066 1.00 96.44 92 ASP A C 1
ATOM 700 O O . ASP A 1 92 ? 8.142 -3.272 -3.583 1.00 96.44 92 ASP A O 1
ATOM 704 N N . HIS A 1 93 ? 6.622 -2.958 -1.972 1.00 97.00 93 HIS A N 1
ATOM 705 C CA . HIS A 1 93 ? 6.860 -4.252 -1.328 1.00 97.00 93 HIS A CA 1
ATOM 706 C C . HIS A 1 93 ? 6.568 -5.447 -2.250 1.00 97.00 93 HIS A C 1
ATOM 708 O O . HIS A 1 93 ? 7.308 -6.436 -2.254 1.00 97.00 93 HIS A O 1
ATOM 714 N N . VAL A 1 94 ? 5.511 -5.383 -3.065 1.00 97.38 94 VAL A N 1
ATOM 715 C CA . VAL A 1 94 ? 5.193 -6.446 -4.035 1.00 97.38 94 VAL A CA 1
ATOM 716 C C . VAL A 1 94 ? 6.242 -6.529 -5.148 1.00 97.38 94 VAL A C 1
ATOM 718 O O . VAL A 1 94 ? 6.599 -7.635 -5.553 1.00 97.38 94 VAL A O 1
A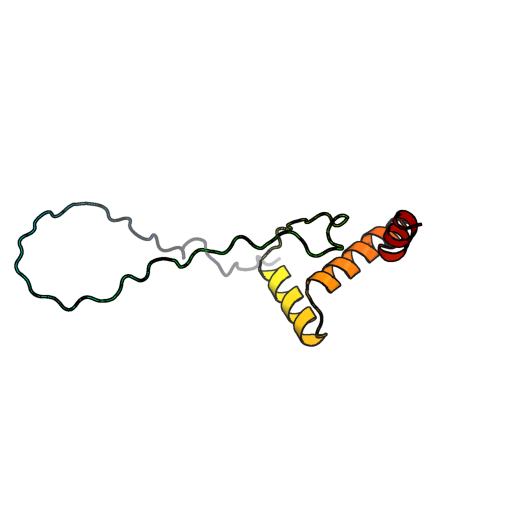TOM 721 N N . LEU A 1 95 ? 6.754 -5.397 -5.635 1.00 96.94 95 LEU A N 1
ATOM 722 C CA . LEU A 1 95 ? 7.798 -5.369 -6.664 1.00 96.94 95 LEU A CA 1
ATOM 723 C C . LEU A 1 95 ? 9.117 -5.933 -6.132 1.00 96.94 95 LEU A C 1
ATOM 725 O O . LEU A 1 95 ? 9.660 -6.888 -6.691 1.00 96.94 95 LEU A O 1
ATOM 729 N N . THR A 1 96 ? 9.583 -5.401 -5.005 1.00 95.88 96 THR A N 1
ATOM 730 C CA . THR A 1 96 ? 10.861 -5.787 -4.393 1.00 95.88 96 THR A CA 1
ATOM 731 C C . THR A 1 96 ? 10.874 -7.252 -3.955 1.00 95.88 96 THR A C 1
ATOM 733 O O . THR A 1 96 ? 11.841 -7.966 -4.222 1.00 95.88 96 THR A O 1
ATOM 736 N N . SER A 1 97 ? 9.775 -7.759 -3.381 1.00 97.06 97 SER A N 1
ATOM 737 C CA . SER A 1 97 ? 9.650 -9.183 -3.016 1.00 97.06 97 SER A CA 1
ATOM 738 C C . SER A 1 97 ? 9.718 -10.137 -4.213 1.00 97.06 97 SER A C 1
ATOM 740 O O . SER A 1 97 ? 10.052 -11.310 -4.053 1.00 97.06 97 SER A O 1
ATOM 742 N N . ARG A 1 98 ? 9.433 -9.641 -5.420 1.00 96.75 98 ARG A N 1
ATOM 743 C CA . ARG A 1 98 ? 9.496 -10.391 -6.680 1.00 96.75 98 ARG A CA 1
ATOM 744 C C . ARG A 1 98 ? 10.760 -10.102 -7.489 1.00 96.75 98 ARG A C 1
ATOM 746 O O . ARG A 1 98 ? 10.821 -10.479 -8.655 1.00 96.75 98 ARG A O 1
ATOM 753 N N . LEU A 1 99 ? 11.772 -9.485 -6.871 1.00 95.69 99 LEU A N 1
ATOM 754 C CA . LEU A 1 99 ? 13.049 -9.132 -7.502 1.00 95.69 99 LEU A CA 1
ATOM 755 C C . LEU A 1 99 ? 12.901 -8.125 -8.655 1.00 95.69 99 LEU A C 1
ATOM 7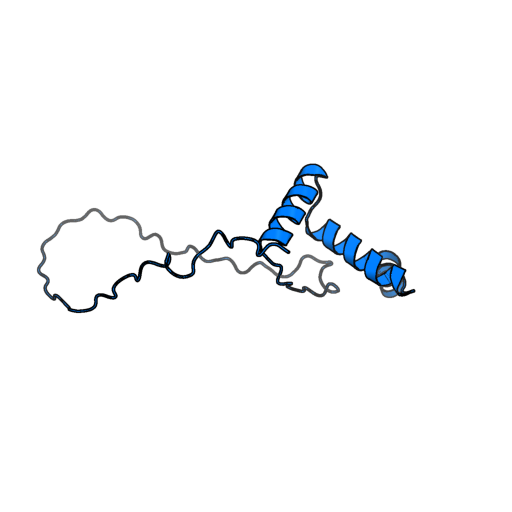57 O O . LEU A 1 99 ? 13.716 -8.105 -9.579 1.00 95.69 99 LEU A O 1
ATOM 761 N N . HIS A 1 100 ? 11.869 -7.283 -8.601 1.00 95.88 100 HIS A N 1
ATOM 762 C CA . HIS A 1 100 ? 11.742 -6.130 -9.484 1.00 95.88 100 HIS A CA 1
ATOM 763 C C . HIS A 1 100 ? 12.305 -4.863 -8.817 1.00 95.88 100 HIS A C 1
ATOM 765 O O . HIS A 1 100 ? 12.304 -4.778 -7.585 1.00 95.88 100 HIS A O 1
ATOM 771 N N . PRO A 1 101 ? 12.775 -3.880 -9.613 1.00 94.19 101 PRO A N 1
ATOM 772 C CA . PRO A 1 101 ? 13.185 -2.574 -9.100 1.00 94.19 101 PRO A CA 1
ATOM 773 C C . PRO A 1 101 ? 12.041 -1.861 -8.367 1.00 94.19 101 PRO A C 1
ATOM 775 O O . PRO A 1 101 ? 10.865 -2.088 -8.669 1.00 94.19 101 PRO A O 1
ATOM 778 N N . SER A 1 102 ? 12.394 -0.986 -7.426 1.00 93.81 102 SER A N 1
ATOM 779 C CA . SER A 1 102 ? 11.427 -0.166 -6.683 1.00 93.81 102 SER A CA 1
ATOM 780 C C . SER A 1 102 ? 10.710 0.840 -7.593 1.00 93.81 102 SER A C 1
ATOM 782 O O . SER A 1 102 ? 11.185 1.176 -8.681 1.00 93.81 102 SER A O 1
ATOM 784 N N . ILE A 1 103 ? 9.569 1.374 -7.149 1.00 91.88 103 ILE A N 1
ATOM 785 C CA . ILE A 1 103 ? 8.796 2.369 -7.920 1.00 91.88 103 ILE A CA 1
ATOM 786 C C . ILE A 1 103 ? 9.665 3.592 -8.268 1.00 91.88 103 ILE A C 1
ATOM 788 O O . ILE A 1 103 ? 9.597 4.120 -9.382 1.00 91.88 103 ILE A O 1
ATOM 792 N N . ASP A 1 104 ? 10.503 4.035 -7.329 1.00 91.06 104 ASP A N 1
ATOM 793 C CA . ASP A 1 104 ? 11.410 5.172 -7.515 1.00 91.06 104 ASP A CA 1
ATOM 794 C C . ASP A 1 104 ? 12.530 4.868 -8.523 1.00 91.06 104 ASP A C 1
ATOM 796 O O . ASP A 1 104 ? 12.903 5.731 -9.318 1.00 91.06 104 ASP A O 1
ATOM 800 N N . GLU A 1 105 ? 13.041 3.635 -8.554 1.00 91.06 105 GLU A N 1
ATOM 801 C CA . GLU A 1 105 ? 14.046 3.211 -9.536 1.00 91.06 105 GLU A CA 1
ATOM 802 C C . GLU A 1 105 ? 13.473 3.124 -10.952 1.00 91.06 105 GLU A C 1
ATOM 804 O O . GLU A 1 105 ? 14.115 3.588 -11.899 1.00 91.06 105 GLU A O 1
ATOM 809 N N . ILE A 1 106 ? 12.264 2.570 -11.097 1.00 91.56 106 ILE A N 1
ATOM 810 C CA . ILE A 1 106 ? 11.578 2.446 -12.392 1.00 91.56 106 ILE A CA 1
ATOM 811 C C . ILE A 1 106 ? 11.317 3.841 -12.968 1.00 91.56 106 ILE A C 1
ATOM 813 O O . ILE A 1 106 ? 11.800 4.172 -14.048 1.00 91.56 106 ILE A O 1
ATOM 817 N N . THR A 1 107 ? 10.649 4.701 -12.198 1.00 88.44 107 THR A N 1
ATOM 818 C CA . THR A 1 107 ? 10.284 6.054 -12.651 1.00 88.44 107 THR A CA 1
ATOM 819 C C . THR A 1 107 ? 11.492 6.957 -12.911 1.00 88.44 107 THR A C 1
ATOM 821 O O . THR A 1 107 ? 11.431 7.844 -13.763 1.00 88.44 107 THR A O 1
ATOM 824 N N . ARG A 1 108 ? 12.617 6.750 -12.211 1.00 87.81 108 ARG A N 1
ATOM 825 C CA . ARG A 1 108 ? 13.868 7.473 -12.481 1.00 87.81 108 ARG A CA 1
ATOM 826 C C . ARG A 1 108 ? 14.514 7.041 -13.795 1.00 87.81 108 ARG A C 1
ATOM 828 O O . ARG A 1 108 ? 15.073 7.894 -14.479 1.00 87.81 108 ARG A O 1
ATOM 835 N N . LYS A 1 109 ? 14.455 5.748 -14.129 1.00 80.50 109 LYS A N 1
ATOM 836 C CA . LYS A 1 109 ? 14.997 5.206 -15.381 1.00 80.50 109 LYS A CA 1
ATOM 837 C C . LYS A 1 109 ? 14.220 5.702 -16.598 1.00 80.50 109 LYS A C 1
ATOM 839 O O . LYS A 1 109 ? 14.843 5.993 -17.607 1.00 80.50 109 LYS A O 1
ATOM 844 N N . ASP A 1 110 ? 12.902 5.842 -16.484 1.00 75.69 110 ASP A N 1
ATOM 845 C CA . ASP A 1 110 ? 12.054 6.311 -17.590 1.00 75.69 110 ASP A CA 1
ATOM 846 C C . ASP A 1 110 ? 12.252 7.804 -17.911 1.00 75.69 110 ASP A C 1
ATOM 848 O O . ASP A 1 110 ? 12.001 8.246 -19.031 1.00 75.69 110 ASP A O 1
ATOM 852 N N . LYS A 1 111 ? 12.730 8.596 -16.941 1.00 64.69 111 LYS A N 1
ATOM 853 C CA . LYS A 1 111 ? 13.032 10.028 -17.118 1.00 64.69 111 LYS A CA 1
ATOM 854 C C . LYS A 1 111 ? 14.463 10.328 -17.582 1.00 64.69 111 LYS A C 1
ATOM 856 O O . LYS A 1 111 ? 14.766 11.505 -17.790 1.00 64.69 111 LYS A O 1
ATOM 861 N N . ALA A 1 112 ? 15.331 9.319 -17.662 1.00 53.56 112 ALA A N 1
ATOM 862 C CA . ALA A 1 112 ? 16.732 9.444 -18.075 1.00 53.56 112 ALA A CA 1
ATOM 863 C C . ALA A 1 112 ? 16.890 9.173 -19.576 1.00 53.56 112 ALA A C 1
ATOM 865 O O . ALA A 1 112 ? 17.664 9.924 -20.211 1.00 53.56 112 ALA A O 1
#